Protein AF-H1L0A5-F1 (afdb_monomer)

Solvent-accessible surface area (backbone atoms only — not comparable to full-atom values): 5279 Å² total; per-residue (Å²): 136,61,47,68,45,88,91,39,46,34,67,59,50,29,54,52,45,29,52,51,49,62,72,68,59,70,84,70,95,49,94,86,56,63,65,66,59,52,52,52,50,51,46,51,48,40,58,47,67,62,55,69,41,74,35,70,68,44,50,35,50,65,71,71,44,96,66,68,72,81,55,54,72,67,48,56,68,63,55,54,70,70,67,77,78,114

Structure (mmCIF, N/CA/C/O backbone):
data_AF-H1L0A5-F1
#
_entry.id   AF-H1L0A5-F1
#
loop_
_atom_site.group_PDB
_atom_site.id
_atom_site.type_symbol
_atom_site.label_atom_id
_atom_site.label_alt_id
_atom_site.label_comp_id
_atom_site.label_asym_id
_atom_site.label_entity_id
_atom_site.label_seq_id
_atom_site.pdbx_PDB_ins_code
_atom_site.Cartn_x
_atom_site.Cartn_y
_atom_site.Cartn_z
_atom_site.occupancy
_atom_site.B_iso_or_equiv
_atom_site.auth_seq_id
_atom_site.auth_comp_id
_atom_site.auth_asym_id
_atom_site.auth_atom_id
_atom_site.pdbx_PDB_model_num
ATOM 1 N N . MET A 1 1 ? -14.952 1.845 5.177 1.00 84.94 1 MET A N 1
ATOM 2 C CA . MET A 1 1 ? -13.804 2.334 4.373 1.00 84.94 1 MET A CA 1
AT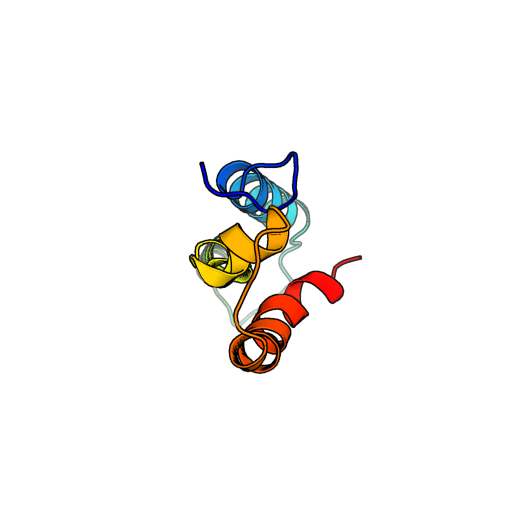OM 3 C C . MET A 1 1 ? -12.511 2.140 5.157 1.00 84.94 1 MET A C 1
ATOM 5 O O . MET A 1 1 ? -12.521 2.430 6.347 1.00 84.94 1 MET A O 1
ATOM 9 N N . LEU A 1 2 ? -11.436 1.641 4.531 1.00 95.81 2 LEU A N 1
ATOM 10 C CA . LEU A 1 2 ? -10.117 1.500 5.168 1.00 95.81 2 LEU A CA 1
ATOM 11 C C . LEU A 1 2 ? -9.312 2.798 5.043 1.00 95.81 2 LEU A C 1
ATOM 13 O O . LEU A 1 2 ? -9.231 3.379 3.960 1.00 95.81 2 LEU A O 1
ATOM 17 N N . LEU A 1 3 ? -8.706 3.224 6.145 1.00 95.44 3 LEU A N 1
ATOM 18 C CA . LEU A 1 3 ? -7.910 4.445 6.239 1.00 95.44 3 LEU A CA 1
ATOM 19 C C . LEU A 1 3 ? -6.419 4.122 6.255 1.00 95.44 3 LEU A C 1
ATOM 21 O O . LEU A 1 3 ? -6.017 3.163 6.910 1.00 95.44 3 LEU A O 1
ATOM 25 N N . SER A 1 4 ? -5.619 4.934 5.563 1.00 92.44 4 SER A N 1
ATOM 26 C CA . SER A 1 4 ? -4.169 5.007 5.780 1.00 92.44 4 SER A CA 1
ATOM 27 C C . SER A 1 4 ? -3.821 6.103 6.792 1.00 92.44 4 SER A C 1
ATOM 29 O O . SER A 1 4 ? -2.944 5.903 7.625 1.00 92.44 4 SER A O 1
ATOM 31 N N . HIS A 1 5 ? -4.563 7.217 6.753 1.00 90.25 5 HIS A N 1
ATOM 32 C CA . HIS A 1 5 ? -4.518 8.343 7.698 1.00 90.25 5 HIS A CA 1
ATOM 33 C C . HIS A 1 5 ? -5.958 8.751 8.058 1.00 90.25 5 HIS A C 1
ATOM 35 O O . HIS A 1 5 ? -6.867 8.378 7.312 1.00 90.25 5 HIS A O 1
ATOM 41 N N . PRO A 1 6 ? -6.207 9.518 9.140 1.00 89.38 6 PRO A N 1
ATOM 42 C CA . PRO A 1 6 ? -7.567 9.867 9.574 1.00 89.38 6 PRO A CA 1
ATOM 43 C C . PRO A 1 6 ? -8.482 10.384 8.453 1.00 89.38 6 PRO A C 1
ATOM 45 O O . PRO A 1 6 ? -9.643 9.995 8.383 1.00 89.38 6 PRO A O 1
ATOM 48 N N . ASN A 1 7 ? -7.925 11.159 7.516 1.00 91.69 7 ASN A N 1
ATOM 49 C CA . ASN A 1 7 ? -8.654 11.758 6.394 1.00 91.69 7 ASN A CA 1
ATOM 50 C C . ASN A 1 7 ? -8.186 11.248 5.018 1.00 91.69 7 ASN A C 1
ATOM 52 O O . ASN A 1 7 ? -8.374 11.929 4.014 1.00 91.69 7 ASN A O 1
ATOM 56 N N . TYR A 1 8 ? -7.533 10.082 4.949 1.00 92.50 8 TYR A N 1
ATOM 57 C CA . TYR A 1 8 ? -6.975 9.569 3.695 1.00 92.50 8 TYR A CA 1
ATOM 58 C C . TYR A 1 8 ? -7.167 8.062 3.553 1.00 92.50 8 TYR A C 1
ATOM 60 O O . TYR A 1 8 ? -6.788 7.280 4.434 1.00 92.50 8 TYR A O 1
ATOM 68 N N . SER A 1 9 ? -7.751 7.643 2.430 1.00 96.94 9 SER A N 1
ATOM 69 C CA . SER A 1 9 ? -8.077 6.239 2.197 1.00 96.94 9 SER A CA 1
ATOM 70 C C . SER A 1 9 ? -6.815 5.395 1.983 1.00 96.94 9 SER A C 1
ATOM 72 O O . SER A 1 9 ? -5.810 5.847 1.429 1.00 96.94 9 SER A O 1
ATOM 74 N N . LEU A 1 10 ? -6.863 4.133 2.418 1.00 95.00 10 LEU A N 1
ATOM 75 C CA . LEU A 1 10 ? -5.764 3.193 2.191 1.00 95.00 10 LEU A CA 1
ATOM 76 C C . LEU A 1 10 ? -5.565 2.899 0.700 1.00 95.00 10 LEU A C 1
ATOM 78 O O . LEU A 1 10 ? -4.434 2.788 0.239 1.00 95.00 10 LEU A O 1
ATOM 82 N N . LYS A 1 11 ? -6.653 2.827 -0.071 1.00 96.38 11 LYS A N 1
ATOM 83 C CA . LYS A 1 11 ? -6.598 2.582 -1.515 1.00 96.38 11 LYS A CA 1
ATOM 84 C C . LYS A 1 11 ? -5.835 3.693 -2.241 1.00 96.38 11 LYS A C 1
ATOM 86 O O . LYS A 1 11 ? -4.919 3.394 -3.005 1.00 96.38 11 LYS A O 1
ATOM 91 N N . ASP A 1 12 ? -6.182 4.952 -1.977 1.00 96.56 12 ASP A N 1
ATOM 92 C CA . ASP A 1 12 ? -5.549 6.098 -2.639 1.00 96.56 12 ASP A CA 1
ATOM 93 C C . ASP A 1 12 ? -4.078 6.205 -2.244 1.00 96.56 12 ASP A C 1
ATOM 95 O O . ASP A 1 12 ? -3.220 6.436 -3.097 1.00 96.56 12 ASP A O 1
ATOM 99 N N . HIS A 1 13 ? -3.763 5.941 -0.970 1.00 94.88 13 HIS A N 1
ATOM 100 C CA . HIS A 1 13 ? -2.385 5.848 -0.491 1.00 94.88 13 HIS A CA 1
ATOM 101 C C . HIS A 1 13 ? -1.553 4.854 -1.301 1.00 94.88 13 HIS A C 1
ATOM 103 O O . HIS A 1 13 ? -0.528 5.239 -1.863 1.00 94.88 13 HIS A O 1
ATOM 109 N N . LEU A 1 14 ? -2.011 3.607 -1.423 1.00 94.69 14 LEU A N 1
ATOM 110 C CA . LEU A 1 14 ? -1.278 2.552 -2.126 1.0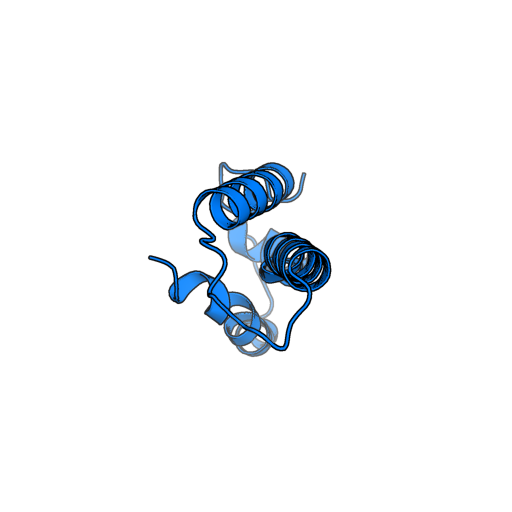0 94.69 14 LEU A CA 1
ATOM 111 C C . LEU A 1 14 ? -1.116 2.859 -3.624 1.00 94.69 14 LEU A C 1
ATOM 113 O O . LEU A 1 14 ? -0.022 2.713 -4.173 1.00 94.69 14 LEU A O 1
ATOM 117 N N . ILE A 1 15 ? -2.173 3.344 -4.289 1.00 96.75 15 ILE A N 1
ATOM 118 C CA . ILE A 1 15 ? -2.129 3.699 -5.719 1.00 96.75 15 ILE A CA 1
ATOM 119 C C . ILE A 1 15 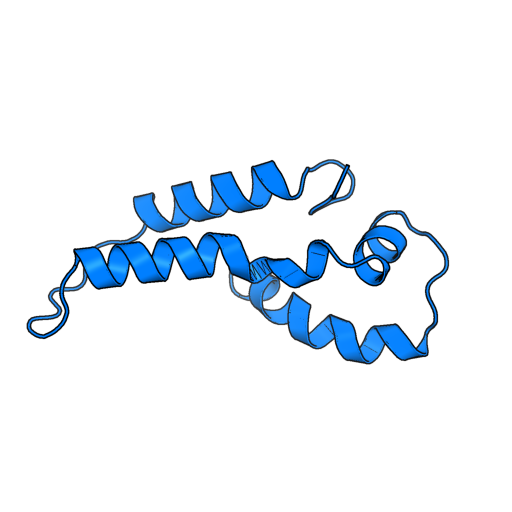? -1.142 4.847 -5.967 1.00 96.75 15 ILE A C 1
ATOM 121 O O . ILE A 1 15 ? -0.310 4.760 -6.877 1.00 96.75 15 ILE A O 1
ATOM 125 N N . ASN A 1 16 ? -1.196 5.896 -5.144 1.00 95.88 16 ASN A N 1
ATOM 126 C CA . ASN A 1 16 ? -0.325 7.061 -5.282 1.00 95.88 16 ASN A CA 1
ATOM 127 C C . ASN A 1 16 ? 1.130 6.728 -4.941 1.00 95.88 16 ASN A C 1
ATOM 129 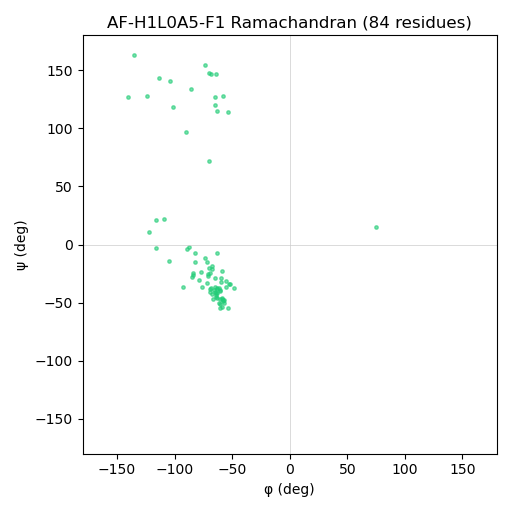O O . ASN A 1 16 ? 2.044 7.195 -5.622 1.00 95.88 16 ASN A O 1
ATOM 133 N N . THR A 1 17 ? 1.373 5.891 -3.933 1.00 93.88 17 THR A N 1
ATOM 134 C CA . THR A 1 17 ? 2.721 5.414 -3.594 1.00 93.88 17 THR A CA 1
ATOM 135 C C . THR A 1 17 ? 3.319 4.575 -4.720 1.00 93.88 17 THR A C 1
ATOM 137 O O . THR A 1 17 ? 4.435 4.875 -5.143 1.00 93.88 17 THR A O 1
ATOM 140 N N . LYS A 1 18 ? 2.566 3.635 -5.309 1.00 95.69 18 LYS A N 1
ATOM 141 C CA . LYS A 1 18 ? 2.994 2.898 -6.512 1.00 95.69 18 LYS A CA 1
ATOM 142 C C . LYS A 1 18 ? 3.332 3.834 -7.674 1.00 95.69 18 LYS A C 1
ATOM 144 O O . LYS A 1 18 ? 4.383 3.695 -8.292 1.00 95.69 18 LYS A O 1
ATOM 149 N N . SER A 1 19 ? 2.458 4.800 -7.961 1.00 96.12 19 SER A N 1
ATOM 150 C CA . SER A 1 19 ? 2.668 5.781 -9.035 1.00 96.12 19 SER A CA 1
ATOM 151 C C . SER A 1 19 ? 3.955 6.595 -8.829 1.00 96.12 19 SER A C 1
ATOM 153 O O . SER A 1 19 ? 4.791 6.692 -9.728 1.00 96.12 19 SER A O 1
ATOM 155 N N . ARG A 1 20 ? 4.178 7.108 -7.611 1.00 95.19 20 ARG A N 1
ATOM 156 C CA . ARG A 1 20 ? 5.401 7.842 -7.245 1.00 95.19 20 ARG A CA 1
ATOM 157 C C . ARG A 1 20 ? 6.653 6.971 -7.311 1.00 95.19 20 ARG A C 1
ATOM 159 O O . ARG A 1 20 ? 7.672 7.453 -7.797 1.00 95.19 20 ARG A O 1
ATOM 166 N N . ALA A 1 21 ? 6.577 5.725 -6.849 1.00 93.06 21 ALA A N 1
ATOM 167 C CA . ALA A 1 21 ? 7.686 4.779 -6.901 1.00 93.06 21 ALA A CA 1
ATOM 168 C C . ALA A 1 21 ? 8.123 4.528 -8.350 1.00 93.06 21 ALA A C 1
ATOM 170 O O . ALA A 1 21 ? 9.288 4.735 -8.672 1.00 93.06 21 ALA A O 1
ATOM 171 N N . LEU A 1 22 ? 7.180 4.198 -9.239 1.00 92.88 22 LEU A N 1
ATOM 172 C CA . LEU A 1 22 ? 7.462 3.973 -10.662 1.00 92.88 22 LEU A CA 1
ATOM 173 C C . LEU A 1 22 ? 7.987 5.233 -11.365 1.00 92.88 22 LEU A C 1
ATOM 175 O O . LEU A 1 22 ? 8.896 5.139 -12.178 1.00 92.88 22 LEU A O 1
ATOM 179 N N . LYS A 1 23 ? 7.458 6.420 -11.031 1.00 94.12 23 LYS A N 1
ATOM 180 C CA . LYS A 1 23 ? 7.921 7.692 -11.613 1.00 94.12 23 LYS A CA 1
ATOM 181 C C . LYS A 1 23 ? 9.340 8.066 -11.175 1.00 94.12 23 LYS A C 1
ATOM 183 O O . LYS A 1 23 ? 10.082 8.668 -11.946 1.00 94.12 23 LYS A O 1
ATOM 188 N N . LYS A 1 24 ? 9.696 7.791 -9.917 1.00 91.00 24 LYS A N 1
ATOM 189 C CA . LYS A 1 24 ? 11.014 8.128 -9.354 1.00 91.00 24 LYS A CA 1
ATOM 190 C C . LYS A 1 24 ? 12.072 7.077 -9.664 1.00 91.00 24 LYS A C 1
ATOM 192 O O . LYS A 1 24 ? 13.255 7.412 -9.668 1.00 91.00 24 LYS A O 1
ATOM 197 N N . TYR A 1 25 ? 11.665 5.831 -9.880 1.00 88.69 25 TYR A N 1
ATOM 198 C CA . TYR A 1 25 ? 12.583 4.745 -10.160 1.00 88.69 25 TYR A CA 1
ATOM 199 C C . TYR A 1 25 ? 13.324 5.007 -11.471 1.00 88.69 25 TYR A C 1
ATOM 201 O O . TYR A 1 25 ? 12.743 5.051 -12.552 1.00 88.69 25 TYR A O 1
ATOM 209 N N . LYS A 1 26 ? 14.635 5.199 -11.351 1.00 85.00 26 LYS A N 1
ATOM 210 C CA . LYS A 1 26 ? 15.551 5.237 -12.483 1.00 85.00 26 LYS A CA 1
ATOM 211 C C . LYS A 1 26 ? 16.226 3.888 -12.530 1.00 85.00 26 LYS A C 1
ATOM 213 O O . LYS A 1 26 ? 16.897 3.521 -11.568 1.00 85.00 26 LYS A O 1
ATOM 218 N N . HIS A 1 27 ? 16.026 3.174 -13.630 1.00 77.50 27 HIS A N 1
ATOM 219 C CA . HIS A 1 27 ? 16.616 1.864 -13.824 1.00 77.50 27 HIS A CA 1
ATOM 220 C C . HIS A 1 27 ? 18.136 1.960 -13.615 1.00 77.50 27 HIS A C 1
ATOM 222 O O . HIS A 1 27 ? 18.808 2.649 -14.391 1.00 77.50 27 HIS A O 1
ATOM 228 N N . PRO A 1 28 ? 18.707 1.332 -12.573 1.00 72.81 28 PRO A N 1
ATOM 229 C CA . PRO A 1 28 ? 20.146 1.224 -12.488 1.00 72.81 28 PRO A CA 1
ATOM 230 C C . PRO A 1 28 ? 20.599 0.364 -13.670 1.00 72.81 28 PRO A C 1
ATOM 232 O O . PRO A 1 28 ? 19.870 -0.532 -14.104 1.00 72.81 28 PRO A O 1
ATOM 235 N N . LYS A 1 29 ? 21.779 0.639 -14.232 1.00 70.56 29 LYS A N 1
ATOM 236 C CA . LYS A 1 29 ? 22.376 -0.215 -15.270 1.00 70.56 29 LYS A CA 1
ATOM 237 C C . LYS A 1 29 ? 22.814 -1.536 -14.629 1.00 70.56 29 LYS A C 1
ATOM 239 O O . LYS A 1 29 ? 23.987 -1.758 -14.360 1.00 70.56 29 LYS A O 1
ATOM 244 N N . LEU A 1 30 ? 21.838 -2.364 -14.280 1.00 70.69 30 LEU A N 1
ATOM 245 C CA . LEU A 1 30 ? 22.026 -3.690 -13.735 1.00 70.69 30 LEU A CA 1
ATOM 246 C C . LEU A 1 30 ? 22.073 -4.649 -14.916 1.00 70.69 30 LEU A C 1
ATOM 248 O O . LEU A 1 30 ? 21.039 -5.076 -15.413 1.00 70.69 30 LEU A O 1
ATOM 252 N N . ASN A 1 31 ? 23.279 -4.989 -15.362 1.00 73.81 31 ASN A N 1
ATOM 253 C CA . ASN A 1 31 ? 23.490 -5.864 -16.522 1.00 73.81 31 ASN A CA 1
ATOM 254 C C . ASN A 1 31 ? 22.952 -7.298 -16.320 1.00 73.81 31 ASN A C 1
ATOM 256 O O . ASN A 1 31 ? 22.953 -8.087 -17.257 1.00 73.81 31 ASN A O 1
ATOM 260 N N . HIS A 1 32 ? 22.512 -7.637 -15.104 1.00 81.00 32 HIS A N 1
ATOM 261 C CA . HIS A 1 32 ? 22.097 -8.982 -14.702 1.00 81.00 32 HIS A CA 1
ATOM 2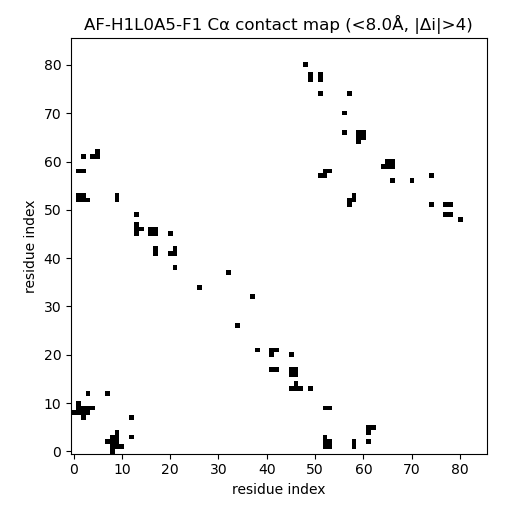62 C C . HIS A 1 32 ? 20.617 -9.095 -14.323 1.00 81.00 32 HIS A C 1
ATOM 264 O O . HIS A 1 32 ? 20.168 -10.189 -13.994 1.00 81.00 32 HIS A O 1
ATOM 270 N N . PHE A 1 33 ? 19.862 -7.992 -14.336 1.00 80.31 33 PHE A N 1
ATOM 271 C CA . PHE A 1 33 ? 18.459 -8.000 -13.927 1.00 80.31 33 PHE A CA 1
ATOM 272 C C . PHE A 1 33 ? 17.567 -7.452 -15.033 1.00 80.31 33 PHE A C 1
ATOM 274 O O . PHE A 1 33 ? 17.784 -6.351 -15.537 1.00 80.31 33 PHE A O 1
ATOM 281 N N . ASP A 1 34 ? 16.539 -8.227 -15.369 1.00 86.94 34 ASP A N 1
ATOM 282 C CA . ASP A 1 34 ? 15.482 -7.814 -16.280 1.00 86.94 34 ASP A CA 1
ATOM 283 C C . ASP A 1 34 ? 14.693 -6.648 -15.670 1.00 86.94 34 ASP A C 1
ATOM 285 O O . ASP A 1 34 ? 14.200 -6.715 -14.536 1.00 86.94 34 ASP A O 1
ATOM 289 N N . GLY A 1 35 ? 14.571 -5.561 -16.426 1.00 86.31 35 GLY A N 1
ATOM 290 C CA . GLY A 1 35 ? 13.915 -4.363 -15.932 1.00 86.31 35 GLY A CA 1
ATOM 291 C C . GLY A 1 35 ? 12.411 -4.448 -15.771 1.00 86.31 35 GLY A C 1
ATOM 292 O O . GLY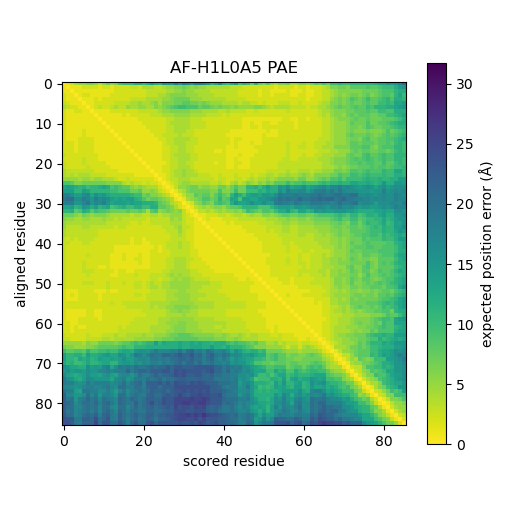 A 1 35 ? 11.838 -3.747 -14.933 1.00 86.31 35 GLY A O 1
ATOM 293 N N . GLU A 1 36 ? 11.754 -5.325 -16.515 1.00 89.25 36 GLU A N 1
ATOM 294 C CA . GLU A 1 36 ? 10.352 -5.638 -16.303 1.00 89.25 36 GLU A CA 1
ATOM 295 C C . GLU A 1 36 ? 10.159 -6.375 -14.974 1.00 89.25 36 GLU A C 1
ATOM 297 O O . GLU A 1 36 ? 9.268 -6.012 -14.198 1.00 89.25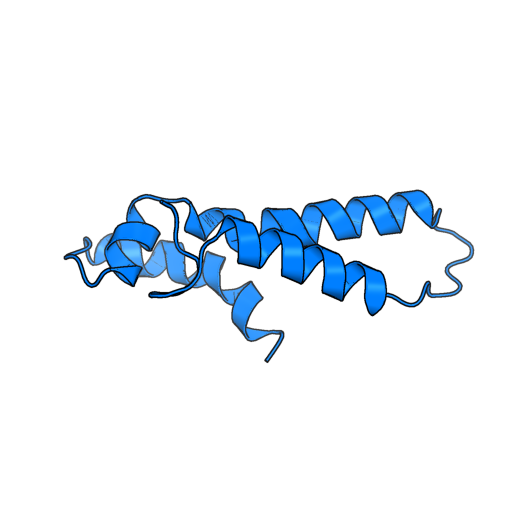 36 GLU A O 1
ATOM 302 N N . ILE A 1 37 ? 11.039 -7.333 -14.655 1.00 90.81 37 ILE A N 1
ATOM 303 C CA . ILE A 1 37 ? 11.017 -8.034 -13.363 1.00 90.81 37 ILE A CA 1
ATOM 304 C C . ILE A 1 37 ? 11.162 -7.029 -12.217 1.00 90.81 37 ILE A C 1
ATOM 306 O O . ILE A 1 37 ? 10.351 -7.038 -11.286 1.00 90.81 37 ILE A O 1
ATOM 310 N N . ILE A 1 38 ? 12.131 -6.113 -12.297 1.00 90.88 38 ILE A N 1
ATOM 311 C CA . ILE A 1 38 ? 12.326 -5.106 -11.246 1.00 90.88 38 ILE A CA 1
ATOM 312 C C . ILE A 1 38 ? 11.116 -4.171 -11.128 1.00 90.88 38 ILE A C 1
ATOM 314 O O . ILE A 1 38 ? 10.658 -3.892 -10.017 1.00 90.88 38 ILE A O 1
ATOM 318 N N . ASN A 1 39 ? 10.537 -3.734 -12.248 1.00 91.50 39 ASN A N 1
ATOM 319 C CA . ASN A 1 39 ? 9.316 -2.927 -12.234 1.00 91.50 39 ASN A CA 1
ATOM 320 C C . ASN A 1 39 ? 8.137 -3.667 -11.587 1.00 91.50 39 ASN A C 1
ATOM 322 O O . ASN A 1 39 ? 7.352 -3.059 -10.855 1.00 91.50 39 ASN A O 1
ATOM 326 N N . ASN A 1 40 ? 7.996 -4.969 -11.828 1.00 94.38 40 ASN A N 1
ATOM 327 C CA . ASN A 1 40 ? 6.938 -5.777 -11.230 1.00 94.38 40 ASN A CA 1
ATOM 328 C C . ASN A 1 40 ? 7.150 -5.969 -9.723 1.00 94.38 40 ASN A C 1
ATOM 330 O O . ASN A 1 40 ? 6.204 -5.791 -8.954 1.00 94.38 40 ASN A O 1
ATOM 334 N N . ILE A 1 41 ? 8.387 -6.204 -9.281 1.00 93.81 41 ILE A N 1
ATOM 335 C CA . ILE A 1 41 ? 8.739 -6.232 -7.854 1.00 93.81 41 ILE A CA 1
ATOM 336 C C . ILE A 1 41 ? 8.407 -4.889 -7.193 1.00 93.81 41 ILE A C 1
ATOM 338 O O . ILE A 1 41 ? 7.753 -4.854 -6.149 1.00 93.81 41 ILE A O 1
ATOM 342 N N . LEU A 1 42 ? 8.779 -3.771 -7.822 1.00 93.81 42 LEU A N 1
ATOM 343 C CA . LEU A 1 42 ? 8.493 -2.435 -7.303 1.00 93.81 42 LEU A CA 1
ATOM 344 C C . LEU A 1 42 ? 6.983 -2.177 -7.173 1.00 93.81 42 LEU A C 1
ATOM 346 O O . LEU A 1 42 ? 6.538 -1.600 -6.176 1.00 93.81 42 LEU A O 1
ATOM 350 N N . LYS A 1 43 ? 6.173 -2.634 -8.139 1.00 95.69 43 LYS A N 1
ATOM 351 C CA . LYS A 1 43 ? 4.702 -2.580 -8.048 1.00 95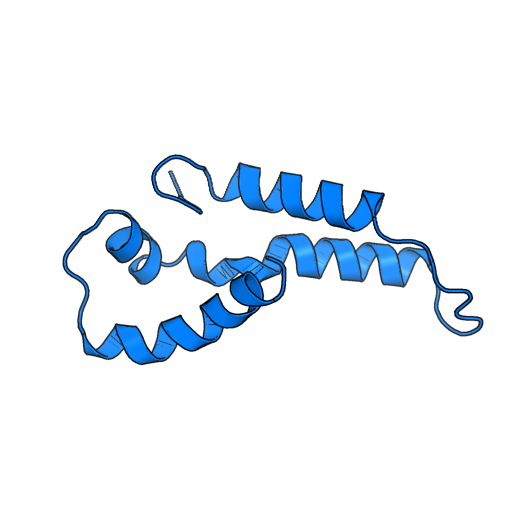.69 43 LYS A CA 1
ATOM 352 C C . LYS A 1 43 ? 4.186 -3.380 -6.854 1.00 95.69 43 LYS A C 1
ATOM 354 O O . LYS A 1 43 ? 3.357 -2.859 -6.115 1.00 95.69 43 LYS A O 1
ATOM 359 N N . ILE A 1 44 ? 4.669 -4.608 -6.661 1.00 96.44 44 ILE A N 1
ATOM 360 C CA . ILE A 1 44 ? 4.238 -5.476 -5.555 1.00 96.44 44 ILE A CA 1
ATOM 361 C C . ILE A 1 44 ? 4.559 -4.807 -4.219 1.00 96.44 44 ILE A C 1
ATOM 363 O O . ILE A 1 44 ? 3.644 -4.562 -3.438 1.00 96.44 44 ILE A O 1
ATOM 367 N N . ILE A 1 45 ? 5.820 -4.418 -4.004 1.00 94.44 45 ILE A N 1
ATOM 368 C CA . ILE A 1 45 ? 6.271 -3.794 -2.752 1.00 94.44 45 ILE A CA 1
ATOM 369 C C . ILE A 1 45 ? 5.473 -2.520 -2.461 1.00 94.44 45 ILE A C 1
ATOM 371 O O . ILE A 1 45 ? 4.944 -2.350 -1.364 1.00 94.44 45 ILE A O 1
ATOM 375 N N . SER A 1 46 ? 5.334 -1.626 -3.443 1.00 93.75 46 SER A N 1
ATOM 376 C CA . SER A 1 46 ? 4.619 -0.359 -3.240 1.00 93.75 46 SER A CA 1
ATOM 377 C C . SER A 1 46 ? 3.125 -0.539 -2.953 1.00 93.75 46 SER A C 1
ATOM 379 O O . SER A 1 46 ? 2.552 0.268 -2.223 1.00 93.75 46 SER A O 1
ATOM 381 N N . LEU A 1 47 ? 2.497 -1.606 -3.452 1.00 94.94 47 LEU A N 1
ATOM 382 C CA . LEU A 1 47 ? 1.103 -1.938 -3.151 1.00 94.94 47 LEU A CA 1
ATOM 383 C C . LEU A 1 47 ? 0.926 -2.724 -1.844 1.00 94.94 47 LEU A C 1
ATOM 385 O O . LEU A 1 47 ? -0.153 -2.664 -1.260 1.00 94.94 47 LEU A O 1
ATOM 389 N N . SER A 1 48 ? 1.947 -3.445 -1.373 1.00 92.62 48 SER A N 1
ATOM 390 C CA . SER A 1 48 ? 1.839 -4.325 -0.203 1.00 92.62 48 SER A CA 1
ATOM 391 C C . SER A 1 48 ? 2.494 -3.785 1.068 1.00 92.62 48 SER A C 1
ATOM 393 O O . SER A 1 48 ? 2.209 -4.323 2.136 1.00 92.62 48 SER A O 1
ATOM 395 N N . HIS A 1 49 ? 3.343 -2.750 0.986 1.00 88.38 49 HIS A N 1
ATOM 396 C CA . HIS A 1 49 ? 4.118 -2.235 2.132 1.00 88.38 49 HIS A CA 1
ATOM 397 C C . HIS A 1 49 ? 3.252 -1.932 3.363 1.00 88.38 49 HIS A C 1
ATOM 399 O O . HIS A 1 49 ? 3.666 -2.173 4.490 1.00 88.38 49 HIS A O 1
ATOM 405 N N . ASP A 1 50 ? 2.022 -1.483 3.121 1.00 89.44 50 ASP A N 1
ATOM 406 C CA . ASP A 1 50 ? 1.062 -1.061 4.134 1.00 89.44 50 ASP A CA 1
ATOM 407 C C . ASP A 1 50 ? -0.120 -2.022 4.295 1.00 89.44 50 ASP A C 1
ATOM 409 O O . ASP A 1 50 ? -1.176 -1.655 4.817 1.00 89.44 50 ASP A O 1
ATOM 413 N N . PHE A 1 51 ? 0.032 -3.283 3.883 1.00 90.56 51 PHE A N 1
ATOM 414 C CA . PHE A 1 51 ? -1.020 -4.291 4.027 1.00 90.56 51 PHE A CA 1
ATOM 415 C C . PHE A 1 51 ? -1.537 -4.399 5.476 1.00 90.56 51 PHE A C 1
ATOM 417 O O . PHE A 1 51 ? -2.741 -4.553 5.698 1.00 90.56 51 PHE A O 1
ATOM 424 N N . GLY A 1 52 ? -0.663 -4.199 6.471 1.00 89.00 52 GLY A N 1
ATOM 425 C CA . GLY A 1 52 ? -1.017 -4.167 7.896 1.00 89.00 52 GLY A CA 1
ATOM 426 C C . GLY A 1 52 ? -2.042 -3.091 8.284 1.00 89.00 52 GLY A C 1
ATOM 427 O O . GLY A 1 52 ? -2.772 -3.264 9.266 1.00 89.00 52 GLY A O 1
ATOM 428 N N . LYS A 1 53 ? -2.186 -2.021 7.488 1.00 91.88 53 LYS A N 1
ATOM 429 C CA . LYS A 1 53 ? -3.216 -0.994 7.692 1.00 91.88 53 LYS A CA 1
ATOM 430 C C . LYS A 1 53 ? -4.625 -1.528 7.456 1.00 91.88 53 LYS A C 1
ATOM 432 O O . LYS A 1 53 ? -5.579 -0.975 7.990 1.00 91.88 53 LYS A O 1
ATOM 437 N N . SER A 1 54 ? -4.794 -2.626 6.722 1.00 93.62 54 SER A N 1
ATOM 438 C CA . SER A 1 54 ? -6.112 -3.248 6.535 1.00 93.62 54 SER A CA 1
ATOM 439 C C . SER A 1 54 ? -6.647 -3.954 7.788 1.00 93.62 54 SER A C 1
ATOM 441 O O . SER A 1 54 ? -7.840 -4.245 7.868 1.00 93.62 54 SER A O 1
ATOM 443 N N . THR A 1 55 ? -5.796 -4.206 8.788 1.00 92.56 55 THR A N 1
ATOM 444 C CA . THR A 1 55 ? -6.197 -4.946 9.986 1.00 92.56 55 THR A CA 1
ATOM 445 C C . THR A 1 55 ? -7.189 -4.175 10.852 1.00 92.56 55 THR A C 1
ATOM 447 O O . THR A 1 55 ? -7.108 -2.954 11.012 1.00 92.56 55 THR A O 1
ATOM 450 N N . THR A 1 56 ? -8.094 -4.908 11.508 1.00 91.38 56 THR A N 1
ATOM 451 C CA . THR A 1 56 ? -9.029 -4.337 12.488 1.00 91.38 56 THR A CA 1
ATOM 452 C C . THR A 1 56 ? -8.296 -3.576 13.590 1.00 91.38 56 THR A C 1
ATOM 454 O O . THR A 1 56 ? -8.770 -2.534 14.028 1.00 91.38 56 THR A O 1
ATOM 457 N N . TYR A 1 57 ? -7.128 -4.063 14.020 1.00 90.06 57 TYR A N 1
ATOM 458 C CA . TYR A 1 57 ? -6.319 -3.385 15.027 1.00 90.06 57 TYR A CA 1
ATOM 459 C C . TYR A 1 57 ? -5.930 -1.968 14.585 1.00 90.06 57 TYR A C 1
ATOM 461 O O . TYR A 1 57 ? -6.219 -1.009 15.302 1.00 90.06 57 TYR A O 1
ATOM 469 N N . PHE A 1 58 ? -5.326 -1.823 13.400 1.00 90.12 58 PHE A N 1
ATOM 470 C CA . PHE A 1 58 ? -4.913 -0.509 12.914 1.00 90.12 58 PHE A CA 1
ATOM 471 C C . PHE A 1 58 ? -6.108 0.405 12.657 1.00 90.12 58 PHE A C 1
ATOM 473 O O . PHE A 1 58 ? -6.072 1.577 13.018 1.00 90.12 58 PHE A O 1
ATOM 480 N N . GLN A 1 59 ? -7.187 -0.127 12.077 1.00 93.25 59 GLN A N 1
ATOM 481 C CA . GLN A 1 59 ? -8.376 0.674 11.798 1.00 93.25 59 GLN A CA 1
ATOM 482 C C . GLN A 1 59 ? -9.025 1.216 13.081 1.00 93.25 59 GLN A C 1
ATOM 484 O O . GLN A 1 59 ? -9.451 2.371 13.094 1.00 93.25 59 GLN A O 1
ATOM 489 N N . LYS A 1 60 ? -9.038 0.437 14.167 1.00 92.75 60 LYS A N 1
ATOM 490 C CA . LYS A 1 60 ? -9.472 0.918 15.486 1.00 92.75 60 LYS A CA 1
ATOM 491 C C . LYS A 1 60 ? -8.517 1.973 16.038 1.00 92.75 60 LYS A C 1
ATOM 493 O O . LYS A 1 60 ? -8.951 3.041 16.456 1.00 92.75 60 LYS A O 1
ATOM 498 N N . TYR A 1 61 ? -7.212 1.706 15.976 1.00 90.81 61 TYR A N 1
ATOM 499 C CA . TYR A 1 61 ? -6.179 2.631 16.442 1.00 90.81 61 TYR A CA 1
ATOM 500 C C . TYR A 1 61 ? -6.259 4.001 15.749 1.00 90.81 61 TYR A C 1
ATOM 502 O O . TYR A 1 61 ? -6.311 5.023 16.427 1.00 90.81 61 TYR A O 1
ATOM 510 N N . ILE A 1 62 ? -6.333 4.034 14.416 1.00 91.25 62 ILE A N 1
ATOM 511 C CA . ILE A 1 62 ? -6.335 5.285 13.642 1.00 91.25 62 ILE A CA 1
ATOM 512 C C . ILE A 1 62 ? -7.626 6.101 13.803 1.00 91.25 62 ILE A C 1
ATOM 514 O O . ILE A 1 62 ? -7.627 7.303 13.555 1.00 91.25 62 ILE A O 1
ATOM 518 N N . ARG A 1 63 ? -8.720 5.464 14.242 1.00 93.12 63 ARG A N 1
ATOM 519 C CA . ARG A 1 63 ? -9.988 6.126 14.599 1.00 93.12 63 ARG A CA 1
ATOM 520 C C . ARG A 1 63 ? -10.039 6.598 16.051 1.00 93.12 63 ARG A C 1
ATOM 522 O O . ARG A 1 63 ? -11.040 7.174 16.457 1.00 93.12 63 ARG A O 1
ATOM 529 N N . GLY A 1 64 ? -8.991 6.345 16.836 1.00 90.25 64 GLY A N 1
ATOM 530 C CA . GLY A 1 64 ? -8.968 6.670 18.263 1.00 90.25 64 GLY A CA 1
ATOM 531 C C . GLY A 1 64 ? -9.808 5.727 19.130 1.00 90.25 64 GLY A C 1
ATOM 532 O O . GLY A 1 64 ? -10.089 6.040 20.284 1.00 90.25 64 GLY A O 1
ATOM 533 N N . GLU A 1 65 ? -10.209 4.564 18.611 1.00 91.69 65 GLU A N 1
ATOM 534 C CA . GLU A 1 65 ? -10.948 3.568 19.385 1.00 91.69 65 GLU A CA 1
ATOM 535 C C . GLU A 1 65 ? -10.031 2.850 20.391 1.00 91.69 65 GLU A C 1
ATOM 537 O O . GLU A 1 65 ? -8.819 2.701 20.196 1.00 91.69 65 GLU A O 1
ATOM 542 N N . LYS A 1 66 ? -10.618 2.328 21.477 1.00 87.81 66 LYS A N 1
ATOM 543 C CA . LYS A 1 66 ? -9.873 1.528 22.459 1.00 87.81 66 LYS A CA 1
ATOM 544 C C . LYS A 1 66 ? -9.365 0.231 21.818 1.00 87.81 66 LYS A C 1
ATOM 546 O O . LYS A 1 66 ? -10.140 -0.629 21.404 1.00 87.81 66 LYS A O 1
ATOM 551 N N . VAL A 1 67 ? -8.046 0.055 21.812 1.00 86.25 67 VAL A N 1
ATOM 552 C CA . VAL A 1 67 ? -7.363 -1.171 21.374 1.00 86.25 67 VAL A CA 1
ATOM 553 C C . VAL A 1 67 ? -6.672 -1.854 22.552 1.00 86.25 67 VAL A C 1
ATOM 555 O O . VAL A 1 67 ? -6.129 -1.183 23.431 1.00 86.25 67 VAL A O 1
ATOM 558 N N . LYS A 1 68 ? -6.664 -3.196 22.575 1.00 81.25 68 LYS A N 1
ATOM 559 C CA . LYS A 1 68 ? -5.947 -3.963 23.609 1.00 81.25 68 LYS A CA 1
ATOM 560 C C . LYS A 1 68 ? -4.462 -3.583 23.590 1.00 81.25 68 LYS A C 1
ATOM 562 O O . LYS A 1 68 ? -3.820 -3.631 22.541 1.00 81.25 68 LYS A O 1
ATOM 567 N N . SER A 1 69 ? -3.918 -3.217 24.750 1.00 70.31 69 SER A N 1
ATOM 568 C CA . SER A 1 69 ? -2.528 -2.763 24.905 1.00 70.31 69 SER A CA 1
ATOM 569 C C . SER A 1 69 ? -1.504 -3.815 24.469 1.00 70.31 69 SER A C 1
ATOM 571 O O . SER A 1 69 ? -0.475 -3.453 23.905 1.00 70.31 69 SER A O 1
ATOM 573 N N . SER A 1 70 ? -1.816 -5.103 24.638 1.00 71.19 70 SER A N 1
ATOM 574 C CA . SER A 1 70 ? -0.974 -6.225 24.203 1.00 71.19 70 SER A CA 1
ATOM 575 C C . SER A 1 70 ? -0.700 -6.240 22.695 1.00 71.19 70 SER A C 1
ATOM 577 O O . SER A 1 70 ? 0.367 -6.671 22.276 1.00 71.19 70 SER A O 1
ATOM 579 N N . LEU A 1 71 ? -1.612 -5.705 21.877 1.00 68.38 71 LEU A N 1
ATOM 580 C CA . LEU A 1 71 ? -1.470 -5.665 20.419 1.00 68.38 71 LEU A CA 1
ATOM 581 C C . LEU A 1 71 ? -0.596 -4.490 19.931 1.00 68.38 71 LEU A C 1
ATOM 583 O O . LEU A 1 71 ? -0.127 -4.515 18.797 1.00 68.38 71 LEU A O 1
ATOM 587 N N . LYS A 1 72 ? -0.310 -3.482 20.775 1.00 62.22 72 LYS A N 1
ATOM 588 C CA . LYS A 1 72 ? 0.530 -2.322 20.398 1.00 62.22 72 LYS A CA 1
ATOM 589 C C . LYS A 1 72 ? 1.960 -2.707 20.012 1.00 62.22 72 LYS A C 1
ATOM 591 O O . LYS A 1 72 ? 2.495 -2.131 19.070 1.00 62.22 72 LYS A O 1
ATOM 596 N N . LYS A 1 73 ? 2.557 -3.689 20.696 1.00 58.94 73 LYS A N 1
ATOM 597 C CA . LYS A 1 73 ? 3.940 -4.136 20.437 1.00 58.94 73 LYS A CA 1
ATOM 598 C C . LYS A 1 73 ? 4.096 -4.913 19.126 1.00 58.94 73 LYS A C 1
ATOM 600 O O . LYS A 1 73 ? 5.137 -4.823 18.491 1.00 58.94 73 LYS A O 1
ATOM 605 N N . THR A 1 74 ? 3.082 -5.672 18.714 1.00 59.16 74 THR A N 1
ATOM 606 C CA . THR A 1 74 ? 3.153 -6.511 17.504 1.00 59.16 74 THR A CA 1
ATOM 607 C C . THR A 1 74 ? 3.027 -5.680 16.229 1.00 59.16 74 THR A C 1
ATOM 609 O O . THR A 1 74 ? 3.694 -5.953 15.236 1.00 59.16 74 THR A O 1
ATOM 612 N N . PHE A 1 75 ? 2.199 -4.636 16.256 1.00 59.00 75 PHE A N 1
ATOM 613 C CA . PHE A 1 75 ? 1.917 -3.831 15.071 1.00 59.00 75 PHE A CA 1
ATOM 614 C C . PHE A 1 75 ? 2.946 -2.726 14.816 1.00 59.00 75 PHE A C 1
ATOM 616 O O . PHE A 1 75 ? 3.181 -2.411 13.653 1.00 59.00 75 PHE A O 1
ATOM 623 N N . SER A 1 76 ? 3.617 -2.186 15.845 1.00 53.06 76 SER A N 1
ATOM 624 C CA . SER A 1 76 ? 4.645 -1.141 15.671 1.00 53.06 76 SER A CA 1
ATOM 625 C C . SER A 1 76 ? 5.764 -1.543 14.707 1.00 53.06 76 SER A C 1
ATOM 627 O O . SER A 1 76 ? 6.277 -0.692 13.990 1.00 53.06 76 SER A O 1
ATOM 629 N N . ASN A 1 77 ? 6.099 -2.834 14.637 1.00 47.75 77 ASN A N 1
ATOM 630 C CA . ASN A 1 77 ? 7.158 -3.347 13.764 1.00 47.75 77 ASN A CA 1
ATOM 631 C C . ASN A 1 77 ? 6.725 -3.454 12.292 1.00 47.75 77 ASN A C 1
ATOM 633 O O . ASN A 1 77 ? 7.571 -3.387 11.409 1.00 47.75 77 ASN A O 1
ATOM 637 N N . ILE A 1 78 ? 5.420 -3.560 12.015 1.00 52.75 78 ILE A N 1
ATOM 638 C CA . ILE A 1 78 ? 4.867 -3.560 10.649 1.00 52.75 78 ILE A CA 1
ATOM 639 C C . ILE A 1 78 ? 4.796 -2.124 10.097 1.00 52.75 78 ILE A C 1
ATOM 641 O O . ILE A 1 78 ? 4.991 -1.913 8.906 1.00 52.75 78 ILE A O 1
ATOM 645 N N . PHE A 1 79 ? 4.601 -1.124 10.966 1.00 51.12 79 PHE A N 1
ATOM 646 C CA . PHE A 1 79 ? 4.591 0.303 10.603 1.00 51.12 79 PHE A CA 1
ATOM 647 C C . PHE A 1 79 ? 5.971 0.898 10.299 1.00 51.12 79 PHE A C 1
ATOM 649 O O . PHE A 1 79 ? 6.055 2.018 9.803 1.00 51.12 79 PHE A O 1
ATOM 656 N N . PHE A 1 80 ? 7.063 0.195 10.607 1.00 41.88 80 PHE A N 1
ATOM 657 C CA . PHE A 1 80 ? 8.407 0.778 10.554 1.00 41.88 80 PHE A CA 1
ATOM 658 C C . PHE A 1 80 ? 8.883 1.131 9.134 1.00 41.88 80 PHE A C 1
ATOM 660 O O . PHE A 1 80 ? 9.773 1.965 8.985 1.00 41.88 80 PHE A O 1
ATOM 667 N N . VAL A 1 81 ? 8.260 0.570 8.091 1.00 44.38 81 VAL A N 1
ATOM 668 C CA . VAL A 1 81 ? 8.594 0.890 6.692 1.00 44.38 81 VAL A CA 1
ATOM 669 C C . VAL A 1 81 ? 8.133 2.305 6.301 1.00 44.38 81 VAL A C 1
ATOM 671 O O . VAL A 1 81 ? 8.790 2.954 5.491 1.00 44.38 81 VAL A O 1
ATOM 674 N N . ASP A 1 82 ? 7.085 2.841 6.936 1.00 43.66 82 ASP A N 1
ATOM 675 C CA . ASP A 1 82 ? 6.564 4.194 6.663 1.00 43.66 82 ASP A CA 1
ATOM 676 C C . ASP A 1 82 ? 7.519 5.314 7.125 1.00 43.66 82 ASP A C 1
ATOM 678 O O . ASP A 1 82 ? 7.499 6.421 6.586 1.00 43.66 82 ASP A O 1
ATOM 682 N N . LYS A 1 83 ? 8.386 5.046 8.113 1.00 37.84 83 LYS A N 1
ATOM 683 C CA . LYS A 1 83 ? 9.332 6.039 8.656 1.00 37.84 83 LYS A CA 1
ATOM 684 C C . LYS A 1 83 ? 10.617 6.201 7.842 1.00 37.84 83 LYS A C 1
ATOM 686 O O . LYS A 1 83 ? 11.397 7.092 8.152 1.00 37.84 83 LYS A O 1
ATOM 691 N N . LEU A 1 84 ? 10.846 5.366 6.830 1.00 36.59 84 LEU A N 1
ATOM 692 C CA . LEU A 1 84 ? 12.056 5.420 6.000 1.00 36.59 84 LEU A CA 1
ATOM 693 C C . LEU A 1 84 ? 11.924 6.348 4.779 1.00 36.59 84 LEU A C 1
ATOM 695 O O . LEU A 1 84 ? 12.896 6.528 4.051 1.00 36.59 84 LEU A O 1
ATOM 699 N N . TYR A 1 85 ? 10.744 6.935 4.549 1.00 38.56 85 TYR A N 1
ATOM 700 C CA . TYR A 1 85 ? 10.450 7.732 3.350 1.00 38.56 85 TYR A CA 1
ATOM 701 C C . TYR A 1 85 ? 10.013 9.182 3.622 1.00 38.56 85 TYR A C 1
ATOM 703 O O . TYR A 1 85 ? 9.581 9.849 2.678 1.00 38.56 85 TYR A O 1
ATOM 711 N N . ASN A 1 86 ? 10.136 9.668 4.864 1.00 33.81 86 ASN A N 1
ATOM 712 C CA . ASN A 1 86 ? 9.989 11.089 5.207 1.00 33.81 86 ASN A CA 1
ATOM 713 C C . ASN A 1 86 ? 11.341 11.691 5.573 1.00 33.81 86 ASN A C 1
ATOM 715 O O . ASN A 1 86 ? 11.999 11.108 6.463 1.00 33.81 86 ASN A O 1
#

Mean predicted aligned error: 7.22 Å

Radius of gyration: 15.66 Å; Cα contacts 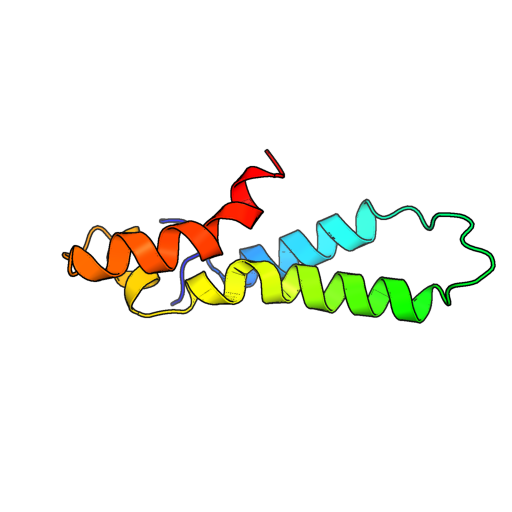(8 Å, |Δi|>4): 61; chains: 1; bounding box: 37×21×41 Å

Secondary structure (DSSP, 8-state):
--EEETTEEHHHHHHHHHHHHHHH------TTS-HHHHHHHHHHHHHHTTGGGGSHHHHHHHTT----GGGHHHHTTTGGGGGG--

InterPro domains:
  IPR006483 CRISPR-associated Cas3-type, HD domain [PS51643] (3-86)
  IPR038257 CRISPR-associated Cas3-type HD domain superfamily [G3DSA:1.10.3210.30] (1-84)

pLDDT: mean 82.25, std 17.47, range [33.81, 96.94]

Foldseek 3Di:
DQAPALPHHLVVQLVVQLVVQLVPDDDDPPVPDDPVVVNVVSNCCSNCLVVVSPDPQNRCVNNVHDDDPVCPVVCVVSCPVVVVPD

Sequence (86 aa):
MLLSHPNYSLKDHLINTKSRALKKYKHPKLNHFDGEIINNILKIISLSHDFGKSTTYFQKYIRGEKVKSSLKKTFSNIFFVDKLYN

Organism: NCBI:txid647171